Protein AF-A0A3P6A3J8-F1 (afdb_monomer)

Solvent-accessible surface area (backbone atoms only — not comparable to full-atom values): 5114 Å² total; per-residue (Å²): 140,89,84,82,69,68,68,63,60,57,56,55,59,54,56,60,61,58,60,68,65,72,65,83,75,68,75,82,76,66,78,77,62,73,56,56,64,38,83,92,41,60,46,44,95,88,42,35,46,69,50,31,21,53,50,22,41,73,72,69,25,66,36,26,37,57,44,47,93,79,79,51,85,80,78,62,42,19,26,28,22,35,63,114

Structure (mmCIF, N/CA/C/O backbone):
data_AF-A0A3P6A3J8-F1
#
_entry.id   AF-A0A3P6A3J8-F1
#
loop_
_atom_site.group_PDB
_atom_site.id
_atom_site.type_symbol
_atom_site.label_atom_id
_atom_site.label_alt_id
_atom_site.label_comp_id
_atom_site.label_asym_id
_atom_site.label_entity_id
_atom_site.label_seq_id
_atom_site.pdbx_PDB_ins_code
_atom_site.Cartn_x
_atom_site.Cartn_y
_atom_site.Cartn_z
_atom_site.occupancy
_atom_site.B_iso_or_equiv
_atom_site.auth_seq_id
_atom_site.auth_comp_id
_atom_site.auth_asym_id
_atom_site.auth_atom_id
_atom_site.pdbx_PD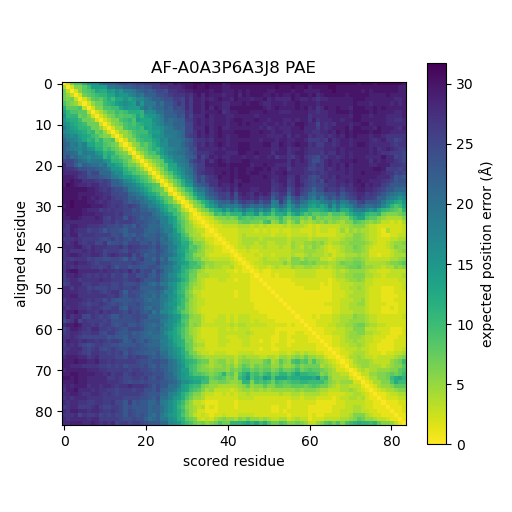B_model_num
ATOM 1 N N . MET A 1 1 ? -54.751 -7.035 51.888 1.00 56.03 1 MET A N 1
ATOM 2 C CA . MET A 1 1 ? -53.612 -7.703 51.214 1.00 56.03 1 MET A CA 1
ATOM 3 C C . MET A 1 1 ? -53.470 -7.113 49.823 1.00 56.03 1 MET A C 1
ATOM 5 O O . MET A 1 1 ? -54.339 -7.349 48.998 1.00 56.03 1 MET A O 1
ATOM 9 N N . GLY A 1 2 ? -52.453 -6.288 49.570 1.00 55.25 2 GLY A N 1
ATOM 10 C CA . GLY A 1 2 ? -52.359 -5.584 48.288 1.00 55.25 2 GLY A CA 1
ATOM 11 C C . GLY A 1 2 ? -51.106 -4.734 48.129 1.00 55.25 2 GLY A C 1
ATOM 12 O O . GLY A 1 2 ? -51.223 -3.548 47.870 1.00 55.25 2 GLY A O 1
ATOM 13 N N . SER A 1 3 ? -49.909 -5.299 48.305 1.00 53.44 3 SER A N 1
ATOM 14 C CA . SER A 1 3 ? -48.670 -4.586 47.938 1.00 53.44 3 SER A CA 1
ATOM 15 C C . SER A 1 3 ? -47.487 -5.517 47.634 1.00 53.44 3 SER A C 1
ATOM 17 O O . SER A 1 3 ? -46.343 -5.193 47.933 1.00 53.44 3 SER A O 1
ATOM 19 N N . SER A 1 4 ? -47.736 -6.692 47.045 1.00 54.38 4 SER A N 1
ATOM 20 C CA . SER A 1 4 ? -46.677 -7.695 46.793 1.00 54.38 4 SER A CA 1
ATOM 21 C C . SER A 1 4 ? -46.371 -7.927 45.311 1.00 54.38 4 SER A C 1
ATOM 23 O O . SER A 1 4 ? -45.591 -8.810 44.983 1.00 54.38 4 SER A O 1
ATOM 25 N N . LYS A 1 5 ? -46.975 -7.153 44.397 1.00 50.47 5 LYS A N 1
ATOM 26 C CA . LYS A 1 5 ? -46.851 -7.378 42.943 1.00 50.47 5 LYS A CA 1
ATOM 27 C C . LYS A 1 5 ? -45.916 -6.403 42.217 1.00 50.47 5 LYS A C 1
ATOM 29 O O . LYS A 1 5 ? -45.490 -6.703 41.110 1.00 50.47 5 LYS A O 1
ATOM 34 N N . LEU A 1 6 ? -45.572 -5.265 42.826 1.00 51.22 6 LEU A N 1
ATOM 35 C CA . LEU A 1 6 ? -44.762 -4.230 42.167 1.00 51.22 6 LEU A CA 1
ATOM 36 C C . LEU A 1 6 ? -43.251 -4.501 42.220 1.00 51.22 6 LEU A C 1
ATOM 38 O O . LEU A 1 6 ? -42.537 -4.111 41.303 1.00 51.22 6 LEU A O 1
ATOM 42 N N . PHE A 1 7 ? -42.760 -5.218 43.233 1.00 50.03 7 PHE A N 1
ATOM 43 C CA . PHE A 1 7 ? -41.321 -5.482 43.372 1.00 50.03 7 PHE A CA 1
ATOM 44 C C . PHE A 1 7 ? -40.776 -6.501 42.362 1.00 50.03 7 PHE A C 1
ATOM 46 O O . PHE A 1 7 ? -39.602 -6.441 42.010 1.00 50.03 7 PHE A O 1
ATOM 53 N N . VAL A 1 8 ? -41.623 -7.399 41.846 1.00 54.34 8 VAL A N 1
ATOM 54 C CA . VAL A 1 8 ? -41.208 -8.403 40.849 1.00 54.34 8 VAL A CA 1
ATOM 55 C C . VAL A 1 8 ? -40.954 -7.759 39.484 1.00 54.34 8 VAL A C 1
ATOM 57 O O . VAL A 1 8 ? -40.015 -8.142 38.792 1.00 54.34 8 VAL A O 1
ATOM 60 N N . ALA A 1 9 ? -41.734 -6.742 39.110 1.00 52.44 9 ALA A N 1
ATOM 61 C CA . ALA A 1 9 ? -41.587 -6.081 37.814 1.00 52.44 9 ALA A CA 1
ATOM 62 C C . ALA A 1 9 ? -40.266 -5.300 37.698 1.00 52.44 9 ALA A C 1
ATOM 64 O O . ALA A 1 9 ? -39.616 -5.340 36.656 1.00 52.44 9 ALA A O 1
ATOM 65 N N . PHE A 1 10 ? -39.827 -4.641 38.777 1.00 50.66 10 PHE A N 1
ATOM 66 C CA . PHE A 1 10 ? -38.579 -3.871 38.763 1.00 50.66 10 PHE A CA 1
ATOM 67 C C . PHE A 1 10 ? -37.328 -4.754 38.641 1.00 50.66 10 PHE A C 1
ATOM 69 O O . PHE A 1 10 ? -36.381 -4.370 37.958 1.00 50.66 10 PHE A O 1
ATOM 76 N N . ALA A 1 11 ? -37.325 -5.956 39.225 1.00 54.03 11 ALA A N 1
ATOM 77 C CA . ALA A 1 11 ? -36.178 -6.864 39.147 1.00 54.03 11 ALA A CA 1
ATOM 78 C C . ALA A 1 11 ? -35.907 -7.382 37.717 1.00 54.03 11 ALA A C 1
ATOM 80 O O . ALA A 1 11 ? -34.752 -7.603 37.348 1.00 54.03 11 ALA A O 1
ATOM 81 N N . ILE A 1 12 ? -36.955 -7.525 36.896 1.00 52.62 12 ILE A N 1
ATOM 82 C CA . ILE A 1 12 ? -36.855 -8.016 35.510 1.00 52.62 12 ILE A CA 1
ATOM 83 C C . ILE A 1 12 ? -36.209 -6.965 34.591 1.00 52.62 12 ILE A C 1
ATOM 85 O O . ILE A 1 12 ? -35.394 -7.302 33.734 1.00 52.62 12 ILE A O 1
ATOM 89 N N . VAL A 1 13 ? -36.507 -5.676 34.793 1.00 52.72 13 VAL A N 1
ATOM 90 C CA . VAL A 1 13 ? -35.896 -4.588 34.001 1.00 52.72 13 VAL A CA 1
ATOM 91 C C . VAL A 1 13 ? -34.394 -4.472 34.288 1.00 52.72 13 VAL A C 1
ATOM 93 O O . VAL A 1 13 ? -33.596 -4.217 33.383 1.00 52.72 13 VAL A O 1
ATOM 96 N N . ILE A 1 14 ? -33.984 -4.730 35.532 1.00 52.00 14 ILE A N 1
ATOM 97 C CA . ILE A 1 14 ? -32.573 -4.650 35.922 1.00 52.00 14 ILE A CA 1
ATOM 98 C C . ILE A 1 14 ? -31.773 -5.793 35.283 1.00 52.00 14 ILE A C 1
ATOM 100 O O . ILE A 1 14 ? -30.694 -5.537 34.763 1.00 52.00 14 ILE A O 1
ATOM 104 N N . THR A 1 15 ? -32.305 -7.019 35.213 1.00 51.56 15 THR A N 1
ATOM 105 C CA . THR A 1 15 ? -31.589 -8.173 34.622 1.00 51.56 15 THR A CA 1
ATOM 106 C C . THR A 1 15 ? -31.421 -8.091 33.098 1.00 51.56 15 THR A C 1
ATOM 108 O O . THR A 1 15 ? -30.404 -8.543 32.567 1.00 51.56 15 THR A O 1
ATOM 111 N N . LEU A 1 16 ? -32.354 -7.450 32.386 1.00 51.28 16 LEU A N 1
ATOM 112 C CA . LEU A 1 16 ? -32.215 -7.189 30.945 1.00 51.28 16 LEU A CA 1
ATOM 113 C C . LEU A 1 16 ? -31.123 -6.153 30.639 1.00 51.28 16 LEU A C 1
ATOM 115 O O . LEU A 1 16 ? -30.424 -6.278 29.636 1.00 51.28 16 LEU A O 1
ATOM 119 N N . SER A 1 17 ? -30.925 -5.177 31.527 1.00 49.75 17 SER A N 1
ATOM 120 C CA . SER A 1 17 ? -29.920 -4.117 31.356 1.00 49.75 17 SER A CA 1
ATOM 121 C C . SER A 1 17 ? -28.479 -4.627 31.505 1.00 49.75 17 SER A C 1
ATOM 123 O O . SER A 1 17 ? -27.579 -4.134 30.835 1.00 49.75 17 SER A O 1
ATOM 125 N N . ILE A 1 18 ? -28.251 -5.646 32.342 1.00 50.81 18 ILE A N 1
ATOM 126 C CA . ILE A 1 18 ? -26.914 -6.239 32.566 1.00 50.81 18 ILE A CA 1
ATOM 127 C C . ILE A 1 18 ? -26.514 -7.234 31.467 1.00 50.81 18 ILE A C 1
ATOM 129 O O . ILE A 1 18 ? -25.337 -7.549 31.318 1.00 50.81 18 ILE A O 1
ATOM 133 N N . SER A 1 19 ? -27.473 -7.720 30.672 1.00 46.75 19 SER A N 1
ATOM 134 C CA . SER A 1 19 ? -27.190 -8.664 29.581 1.00 46.75 19 SER A CA 1
ATOM 135 C C . SER A 1 19 ? -26.636 -7.979 28.325 1.00 46.75 19 SER A C 1
ATOM 137 O O . SER A 1 19 ? -26.107 -8.658 27.449 1.00 46.75 19 SER A O 1
ATOM 139 N N . TYR A 1 20 ? -26.712 -6.645 28.238 1.00 46.50 20 TYR A N 1
ATOM 140 C CA . TYR A 1 20 ? -26.094 -5.881 27.148 1.00 46.50 20 TYR A CA 1
ATOM 141 C C . TYR A 1 20 ? -24.610 -5.573 27.376 1.00 46.50 20 TYR A C 1
ATOM 143 O O . TYR A 1 20 ? -23.912 -5.251 26.419 1.00 46.50 20 TYR A O 1
ATOM 151 N N . ASP A 1 21 ? -24.106 -5.721 28.604 1.00 46.22 21 ASP A N 1
ATOM 152 C CA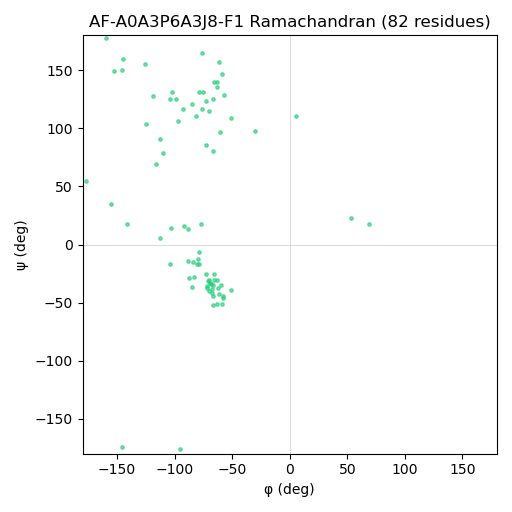 . ASP A 1 21 ? -22.689 -5.477 28.909 1.00 46.22 21 ASP A CA 1
ATOM 153 C C . ASP A 1 21 ? -21.821 -6.737 28.702 1.00 46.22 21 ASP A C 1
ATOM 155 O O . ASP A 1 21 ? -20.602 -6.674 28.557 1.00 46.22 21 ASP A O 1
ATOM 159 N N . HIS A 1 22 ? -22.458 -7.907 28.580 1.00 41.41 22 HIS A N 1
ATOM 160 C CA . HIS A 1 22 ? -21.789 -9.202 28.421 1.00 41.41 22 HIS A CA 1
ATOM 161 C C . HIS A 1 22 ? -21.568 -9.637 26.958 1.00 41.41 22 HIS A C 1
ATOM 163 O O . HIS A 1 22 ? -21.256 -10.799 26.696 1.00 41.41 22 HIS A O 1
ATOM 169 N N . LEU A 1 23 ? -21.687 -8.708 26.001 1.00 46.06 23 LEU A N 1
ATOM 170 C CA . LEU A 1 23 ? -21.214 -8.871 24.617 1.00 46.06 23 LEU A CA 1
ATOM 171 C C . LEU A 1 23 ? -19.903 -8.110 24.345 1.00 46.06 23 LEU A C 1
ATOM 173 O O . LEU A 1 23 ? -19.470 -8.022 23.202 1.00 46.06 23 LEU A O 1
ATOM 177 N N . SER A 1 24 ? -19.202 -7.649 25.385 1.00 46.62 24 SER A N 1
ATOM 178 C CA . SER A 1 24 ? -17.818 -7.146 25.286 1.00 46.62 24 SER A CA 1
ATOM 179 C C . SER A 1 24 ? -16.760 -8.262 25.176 1.00 46.62 24 SER A C 1
ATOM 181 O O . SER A 1 24 ? -15.579 -8.029 25.422 1.00 46.62 24 SER A O 1
ATOM 183 N N . GLY A 1 25 ? -17.159 -9.493 24.830 1.00 43.66 25 GLY A N 1
ATOM 184 C CA . GLY A 1 25 ? -16.314 -10.685 24.973 1.00 43.66 25 GLY A CA 1
ATOM 185 C C . GLY A 1 25 ? -16.399 -11.729 23.860 1.00 43.66 25 GLY A C 1
ATOM 186 O O . GLY A 1 25 ? -15.981 -12.860 24.088 1.00 43.66 25 GLY A O 1
ATOM 187 N N . ILE A 1 26 ? -16.915 -11.402 22.672 1.00 42.94 26 ILE A N 1
ATOM 188 C CA . ILE A 1 26 ? -16.773 -12.273 21.495 1.00 42.94 26 ILE A CA 1
ATOM 189 C C . ILE A 1 26 ? -16.141 -11.443 20.392 1.00 42.94 26 ILE A C 1
ATOM 191 O O . ILE A 1 26 ? -16.786 -10.572 19.81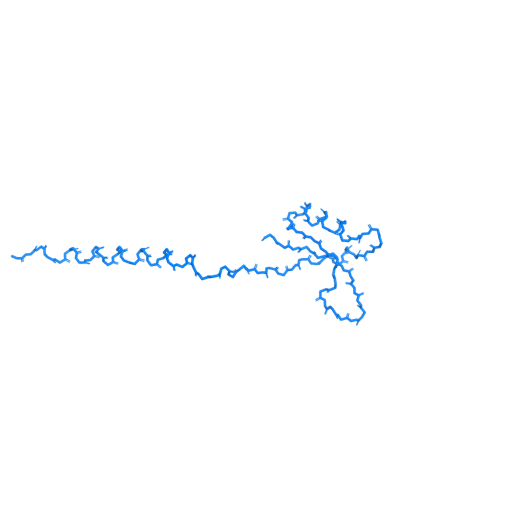9 1.00 42.94 26 ILE A O 1
ATOM 195 N N . GLY A 1 27 ? -14.845 -11.716 20.211 1.00 45.53 27 GLY A N 1
ATOM 196 C CA . GLY A 1 27 ? -13.920 -11.223 19.200 1.00 45.53 27 GLY A CA 1
ATOM 197 C C . GLY A 1 27 ? -14.486 -10.161 18.281 1.00 45.53 27 GLY A C 1
ATOM 198 O O . GLY A 1 27 ? -15.309 -10.464 17.423 1.00 45.53 27 GLY A O 1
ATOM 199 N N . THR A 1 28 ? -13.974 -8.943 18.445 1.00 43.53 28 THR A N 1
ATOM 200 C CA . THR A 1 28 ? -13.927 -7.917 17.409 1.00 43.53 28 THR A CA 1
ATOM 201 C C . THR A 1 28 ? -13.827 -8.583 16.039 1.00 43.53 28 THR A C 1
ATOM 203 O O . THR A 1 28 ? -12.736 -8.951 15.598 1.00 43.53 28 THR A O 1
ATOM 206 N N . ASN A 1 29 ? -14.961 -8.729 15.354 1.00 43.56 29 ASN A N 1
ATOM 207 C CA . ASN A 1 29 ? -14.970 -8.762 13.909 1.00 43.56 29 ASN A CA 1
ATOM 208 C C . ASN A 1 29 ? -14.539 -7.350 13.546 1.00 43.56 29 ASN A C 1
ATOM 210 O O . ASN A 1 29 ? -15.372 -6.468 13.348 1.00 43.56 29 ASN A O 1
ATOM 214 N N . ALA A 1 30 ? -13.226 -7.104 13.606 1.00 49.81 30 ALA A N 1
ATOM 215 C CA . ALA A 1 30 ? -12.632 -5.983 12.925 1.00 49.81 30 ALA A CA 1
ATOM 216 C C . ALA A 1 30 ? -13.177 -6.132 11.516 1.00 49.81 30 ALA A C 1
ATOM 218 O O . ALA A 1 30 ? -12.900 -7.130 10.851 1.00 49.81 30 ALA 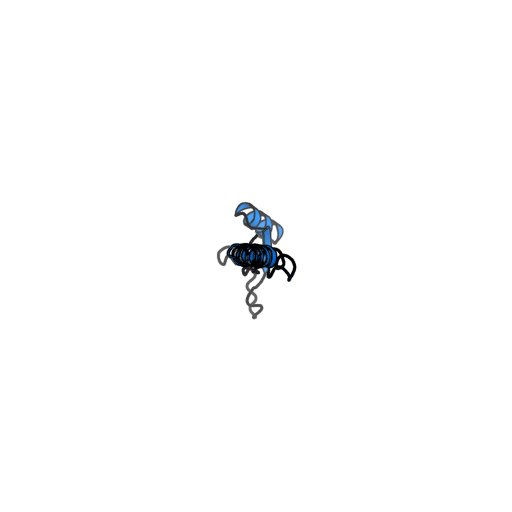A O 1
ATOM 219 N N . ILE A 1 31 ? -14.083 -5.237 11.136 1.00 49.41 31 ILE A N 1
ATOM 220 C CA . ILE A 1 31 ? -14.536 -5.149 9.764 1.00 49.41 31 ILE A CA 1
ATOM 221 C C . ILE A 1 31 ? -13.244 -4.838 9.023 1.00 49.41 31 ILE A C 1
ATOM 223 O O . ILE A 1 31 ? -12.757 -3.711 9.076 1.00 49.41 31 ILE A O 1
ATOM 227 N N . VAL A 1 32 ? -12.613 -5.872 8.462 1.00 57.62 32 VAL A N 1
ATOM 228 C CA . VAL A 1 32 ? -11.411 -5.722 7.655 1.00 57.62 32 VAL A CA 1
ATOM 229 C C . VAL A 1 32 ? -11.924 -5.108 6.372 1.00 57.62 32 VAL A C 1
ATOM 231 O O . VAL A 1 32 ? -12.325 -5.804 5.441 1.00 57.62 32 VAL A O 1
ATOM 234 N N . LEU A 1 33 ? -12.035 -3.783 6.389 1.00 69.00 33 LEU A N 1
ATOM 235 C CA . LEU A 1 33 ? -12.312 -3.019 5.196 1.00 69.00 33 LEU A CA 1
ATOM 236 C C . LEU A 1 33 ? -11.196 -3.368 4.201 1.00 69.00 33 LEU A C 1
ATOM 238 O O . LEU A 1 33 ? -10.018 -3.360 4.586 1.00 69.00 33 LEU A O 1
ATOM 242 N N . PRO A 1 34 ? -11.547 -3.759 2.965 1.00 72.69 34 PRO A N 1
ATOM 243 C CA . PRO A 1 34 ? -10.544 -4.089 1.971 1.00 72.69 34 PRO A CA 1
ATOM 244 C C . PRO A 1 34 ? -9.640 -2.870 1.746 1.00 72.69 34 PRO A C 1
ATOM 246 O O . PRO A 1 34 ? -10.106 -1.735 1.862 1.00 72.69 34 PRO A O 1
ATOM 249 N N . PRO A 1 35 ? -8.350 -3.082 1.453 1.00 80.50 35 PRO A N 1
ATOM 250 C CA . PRO A 1 35 ? -7.445 -1.980 1.187 1.00 80.50 35 PRO A CA 1
ATOM 251 C C . PRO A 1 35 ? -7.871 -1.208 -0.063 1.00 80.50 35 PRO A C 1
ATOM 253 O O . PRO A 1 35 ? -8.235 -1.795 -1.084 1.00 80.50 35 PRO A O 1
ATOM 256 N N . ASP A 1 36 ? -7.759 0.114 0.001 1.00 89.81 36 ASP A N 1
ATOM 257 C CA . ASP A 1 36 ? -8.030 0.997 -1.127 1.00 89.81 36 ASP A CA 1
ATOM 258 C C . ASP A 1 36 ? -6.808 1.042 -2.048 1.00 89.81 36 ASP A C 1
ATOM 260 O O . ASP A 1 36 ? -5.752 1.569 -1.686 1.00 89.81 36 ASP A O 1
ATOM 264 N N . CYS A 1 37 ? -6.935 0.461 -3.242 1.00 90.56 37 CYS A N 1
ATOM 265 C CA . CYS A 1 37 ? -5.860 0.382 -4.230 1.00 90.56 37 CYS A CA 1
ATOM 266 C C . CYS A 1 37 ? -5.985 1.462 -5.313 1.00 90.56 37 CYS A C 1
ATOM 268 O O . CYS A 1 37 ? -6.988 1.542 -6.022 1.00 90.56 37 CYS A O 1
ATOM 270 N N . PHE A 1 38 ? -4.922 2.243 -5.501 1.00 89.19 38 PHE A N 1
ATOM 271 C CA . PHE A 1 38 ? -4.881 3.384 -6.416 1.00 89.19 38 PHE A CA 1
ATOM 272 C C . PHE A 1 38 ? -4.250 2.999 -7.757 1.00 89.19 38 PHE A C 1
ATOM 274 O O . PHE A 1 38 ? -3.031 2.852 -7.868 1.00 89.19 38 PHE A O 1
ATOM 281 N N . ASN A 1 39 ? -5.072 2.871 -8.801 1.00 86.38 39 ASN A N 1
ATOM 282 C CA . ASN A 1 39 ? -4.602 2.541 -10.154 1.00 86.38 39 ASN A CA 1
ATOM 283 C C . ASN A 1 39 ? -3.719 3.642 -10.775 1.00 86.38 39 ASN A C 1
ATOM 285 O O . ASN A 1 39 ? -2.873 3.342 -11.613 1.00 86.38 3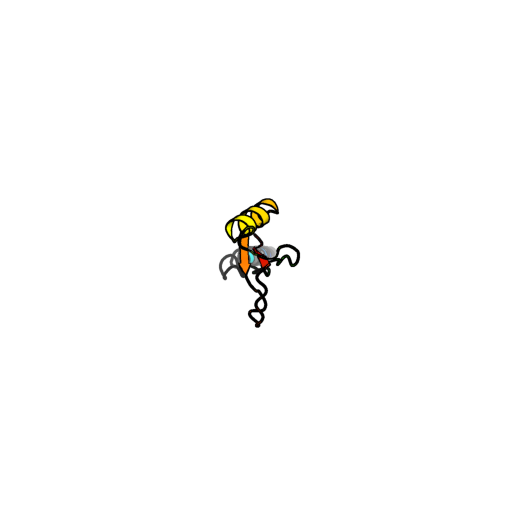9 ASN A O 1
ATOM 289 N N . ASP A 1 40 ? -3.870 4.902 -10.351 1.00 86.81 40 ASP A N 1
ATOM 290 C CA . ASP A 1 40 ? -3.039 6.032 -10.794 1.00 86.81 40 ASP A CA 1
ATOM 291 C C . ASP A 1 40 ? -1.660 6.088 -10.107 1.00 86.81 40 ASP A C 1
ATOM 293 O O . ASP A 1 40 ? -0.810 6.901 -10.481 1.00 86.81 40 ASP A O 1
ATOM 297 N N . LYS A 1 41 ? -1.421 5.213 -9.120 1.00 86.38 41 LYS A N 1
ATOM 298 C CA . LYS A 1 41 ? -0.152 5.075 -8.394 1.00 86.38 41 LYS A CA 1
ATOM 299 C C . LYS A 1 41 ? 0.474 3.700 -8.644 1.00 86.38 41 LYS A C 1
ATOM 301 O O . LYS A 1 41 ? 0.535 2.879 -7.720 1.00 86.38 41 LYS A O 1
ATOM 306 N N . PRO A 1 42 ? 0.959 3.434 -9.873 1.00 90.12 42 PRO A N 1
ATOM 307 C CA . PRO A 1 42 ? 1.726 2.230 -10.140 1.00 90.12 42 PRO A CA 1
ATOM 308 C C . PRO A 1 42 ? 3.015 2.261 -9.322 1.00 90.12 42 PRO A C 1
ATOM 310 O O . PRO A 1 42 ? 3.713 3.278 -9.251 1.00 90.12 42 PRO A O 1
ATOM 313 N N . CYS A 1 43 ? 3.333 1.133 -8.708 1.00 91.69 43 CYS A N 1
ATOM 314 C CA . CYS A 1 43 ? 4.566 0.995 -7.966 1.00 91.69 43 CYS A CA 1
ATOM 315 C C . CYS A 1 43 ? 5.733 0.759 -8.919 1.00 91.69 43 CYS A C 1
ATOM 317 O O . CYS A 1 43 ? 5.674 -0.073 -9.822 1.00 91.69 43 CYS A O 1
ATOM 319 N N . ASN A 1 44 ? 6.806 1.516 -8.721 1.00 90.62 44 ASN A N 1
ATOM 320 C CA . ASN A 1 44 ? 8.023 1.426 -9.515 1.00 90.62 44 ASN A CA 1
ATOM 321 C C . ASN A 1 44 ? 9.251 1.710 -8.634 1.00 90.62 44 ASN A C 1
ATOM 323 O O . ASN A 1 44 ? 9.140 1.862 -7.418 1.00 90.62 44 ASN A O 1
ATOM 327 N N . ILE A 1 45 ? 10.440 1.781 -9.238 1.00 87.00 45 ILE A N 1
ATOM 328 C CA . ILE A 1 45 ? 11.699 2.002 -8.504 1.00 87.00 45 ILE A CA 1
ATOM 329 C C . ILE A 1 45 ? 11.669 3.331 -7.723 1.00 87.00 45 ILE A C 1
ATOM 331 O O . ILE A 1 45 ? 12.207 3.420 -6.621 1.00 87.00 45 ILE A O 1
ATOM 335 N N . THR A 1 46 ? 11.010 4.355 -8.268 1.00 88.19 46 THR A N 1
ATOM 336 C CA . THR A 1 46 ? 10.891 5.692 -7.670 1.00 88.19 46 THR A CA 1
ATOM 337 C C . THR A 1 46 ? 9.742 5.784 -6.660 1.00 88.19 46 THR A C 1
ATOM 339 O O . THR A 1 46 ? 9.866 6.457 -5.638 1.00 88.19 46 THR A O 1
ATOM 342 N N . PHE A 1 47 ? 8.628 5.102 -6.925 1.00 90.31 47 PHE A N 1
ATOM 343 C CA . PHE A 1 47 ? 7.435 5.033 -6.090 1.00 90.31 47 PHE A CA 1
ATOM 344 C C . PHE A 1 47 ? 7.311 3.626 -5.498 1.00 90.31 47 PHE A C 1
ATOM 346 O O . PHE A 1 47 ? 6.584 2.767 -5.994 1.00 90.31 47 PHE A O 1
ATOM 353 N N . ASN A 1 48 ? 8.096 3.393 -4.450 1.00 92.75 48 ASN A N 1
ATOM 354 C CA . ASN A 1 48 ? 8.207 2.109 -3.767 1.00 92.75 48 ASN A CA 1
ATOM 355 C C . ASN A 1 48 ? 7.277 2.025 -2.537 1.00 92.75 48 ASN A C 1
ATOM 357 O O . ASN A 1 48 ? 6.536 2.961 -2.224 1.00 92.75 48 ASN A O 1
ATOM 361 N N . ASN A 1 49 ? 7.367 0.924 -1.783 1.00 94.50 49 ASN A N 1
ATOM 362 C CA . ASN A 1 49 ? 6.604 0.713 -0.545 1.00 94.50 49 ASN A CA 1
ATOM 363 C C . ASN A 1 49 ? 6.713 1.873 0.454 1.00 94.50 49 ASN A C 1
ATOM 365 O O . ASN A 1 49 ? 5.724 2.237 1.082 1.00 94.50 49 ASN A O 1
ATOM 369 N N . GLN A 1 50 ? 7.892 2.482 0.599 1.00 95.75 50 GLN A N 1
ATOM 370 C CA . GLN A 1 50 ? 8.086 3.598 1.523 1.00 95.75 50 GLN A CA 1
ATOM 371 C C . GLN A 1 50 ? 7.314 4.843 1.067 1.00 95.75 50 GLN A C 1
ATOM 373 O O . GLN A 1 50 ? 6.694 5.518 1.893 1.00 95.75 50 GLN A O 1
ATOM 378 N N . ALA A 1 51 ? 7.326 5.135 -0.237 1.00 95.06 51 ALA A N 1
ATOM 379 C CA . ALA A 1 51 ? 6.567 6.238 -0.819 1.00 95.06 51 ALA A CA 1
ATOM 380 C C . ALA A 1 51 ? 5.052 5.995 -0.722 1.00 95.06 51 ALA A C 1
ATOM 382 O O . ALA A 1 51 ? 4.322 6.888 -0.287 1.00 95.06 51 ALA A O 1
ATOM 383 N N . CYS A 1 52 ? 4.601 4.775 -1.032 1.00 95.19 52 CYS A N 1
ATOM 384 C CA . CYS A 1 52 ? 3.209 4.351 -0.888 1.00 95.19 52 CYS A CA 1
ATOM 385 C C . CYS A 1 52 ? 2.727 4.486 0.565 1.00 95.19 52 CYS A C 1
ATOM 387 O O . CYS A 1 52 ? 1.753 5.187 0.828 1.00 95.19 52 CYS A O 1
ATOM 389 N N . ASN A 1 53 ? 3.469 3.940 1.534 1.00 96.12 53 ASN A N 1
ATOM 390 C CA . ASN A 1 53 ? 3.141 4.065 2.953 1.00 96.12 53 ASN A CA 1
ATOM 391 C C . ASN A 1 53 ? 3.058 5.533 3.405 1.00 96.12 53 ASN A C 1
ATOM 393 O O . ASN A 1 53 ? 2.123 5.926 4.102 1.00 96.12 53 ASN A O 1
ATOM 397 N N . LYS A 1 54 ? 4.014 6.375 2.984 1.00 96.88 54 LYS A N 1
ATOM 398 C CA . LYS A 1 54 ? 4.006 7.810 3.304 1.00 96.88 54 LYS A CA 1
ATOM 399 C C . LYS A 1 54 ? 2.770 8.512 2.729 1.00 96.88 54 LYS A C 1
ATOM 401 O O . LYS A 1 54 ? 2.168 9.323 3.430 1.00 96.88 54 LYS A O 1
ATOM 406 N N . MET A 1 55 ? 2.384 8.193 1.492 1.00 95.00 55 MET A N 1
ATOM 407 C CA . MET A 1 55 ? 1.169 8.709 0.856 1.00 95.00 55 MET A CA 1
ATOM 408 C C . MET A 1 55 ? -0.090 8.257 1.607 1.00 95.00 55 MET A C 1
ATOM 410 O O . MET A 1 55 ? -0.892 9.102 1.997 1.00 95.00 55 MET A O 1
ATOM 414 N N . CYS A 1 56 ? -0.236 6.958 1.875 1.00 95.38 56 CYS A N 1
ATOM 415 C CA . CYS A 1 56 ? -1.383 6.397 2.591 1.00 95.38 56 CYS A CA 1
ATOM 416 C C . CYS A 1 56 ? -1.544 7.019 3.984 1.00 95.38 56 CYS A C 1
ATOM 418 O O . CYS A 1 56 ? -2.627 7.492 4.331 1.00 95.38 56 CYS A O 1
ATOM 420 N N . ARG A 1 57 ? -0.455 7.136 4.754 1.00 94.88 57 ARG A N 1
ATOM 421 C CA . ARG A 1 57 ? -0.482 7.824 6.055 1.00 94.88 57 ARG A CA 1
ATOM 422 C C . ARG A 1 57 ? -0.852 9.304 5.928 1.00 94.88 57 ARG A C 1
ATOM 424 O O . ARG A 1 57 ? -1.586 9.810 6.773 1.00 94.88 57 ARG A O 1
ATOM 431 N N . GLY A 1 58 ? -0.392 9.985 4.874 1.00 95.69 58 GLY A N 1
ATOM 432 C CA . GLY A 1 58 ? -0.785 11.364 4.557 1.00 95.69 58 GLY A CA 1
ATOM 433 C C . GLY A 1 58 ? -2.278 11.515 4.240 1.00 95.69 58 GLY A C 1
ATOM 434 O O . GLY A 1 58 ? -2.873 12.535 4.568 1.00 95.69 58 GLY A O 1
ATOM 435 N N . MET A 1 59 ? -2.899 10.473 3.684 1.00 93.00 59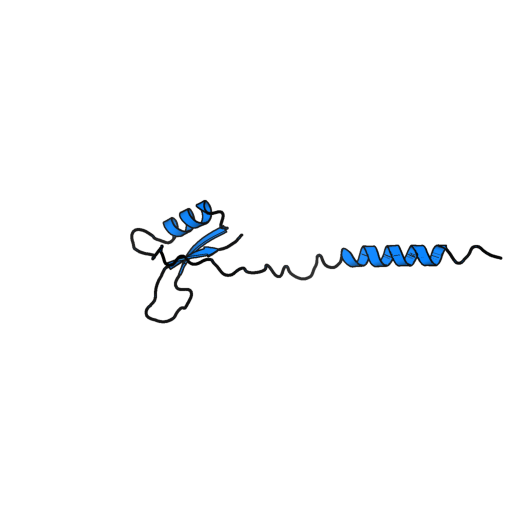 MET A N 1
ATOM 436 C CA . MET A 1 59 ? -4.342 10.379 3.431 1.00 93.00 59 MET A CA 1
ATOM 437 C C . MET A 1 59 ? -5.133 9.801 4.618 1.00 93.00 59 MET A C 1
ATOM 439 O O . MET A 1 59 ? -6.299 9.458 4.469 1.00 93.00 59 MET A O 1
ATOM 443 N N . SER A 1 60 ? -4.531 9.708 5.810 1.00 92.88 60 SER A N 1
ATOM 444 C CA . SER A 1 60 ? -5.157 9.184 7.035 1.00 92.88 60 SER A CA 1
ATOM 445 C C . SER A 1 60 ? -5.458 7.679 7.069 1.00 92.88 60 SER A C 1
ATOM 447 O O . SER A 1 60 ? -6.185 7.250 7.967 1.00 92.88 60 SER A O 1
ATOM 449 N N . TYR A 1 61 ? -4.848 6.876 6.199 1.00 93.19 61 TYR A N 1
ATOM 450 C CA . TYR A 1 61 ? -4.827 5.413 6.320 1.00 93.19 61 TYR A CA 1
ATOM 451 C C . TYR A 1 61 ? -3.834 4.955 7.401 1.00 93.19 61 TYR A C 1
ATOM 453 O O . TYR A 1 61 ? -2.989 5.733 7.859 1.00 93.19 61 TYR A O 1
ATOM 461 N N . LYS A 1 62 ? -3.940 3.693 7.830 1.00 92.94 62 LYS A N 1
ATOM 462 C CA . LYS A 1 62 ? -3.042 3.087 8.824 1.00 92.94 62 LYS A CA 1
ATOM 463 C C . LYS A 1 62 ? -1.625 2.945 8.268 1.00 92.94 62 LYS A C 1
ATOM 465 O O . LYS A 1 62 ? -0.660 3.412 8.875 1.00 92.94 62 LYS A O 1
ATOM 470 N N . ASP A 1 63 ? -1.533 2.338 7.094 1.00 94.75 63 ASP A N 1
ATOM 471 C CA . ASP A 1 63 ? -0.306 2.073 6.358 1.00 94.75 63 ASP A CA 1
ATOM 472 C C . ASP A 1 63 ? -0.626 1.839 4.876 1.00 94.75 63 ASP A C 1
ATOM 474 O O . ASP A 1 63 ? -1.784 1.903 4.456 1.00 94.75 63 ASP A O 1
ATOM 478 N N . GLY A 1 64 ? 0.409 1.629 4.071 1.00 94.50 64 GLY A N 1
ATOM 479 C CA . GLY A 1 64 ? 0.258 1.320 2.659 1.00 94.50 64 GLY A CA 1
ATOM 480 C C . GLY A 1 64 ? 1.410 0.503 2.120 1.00 94.50 64 GLY A C 1
ATOM 481 O O . GLY A 1 64 ? 2.550 0.641 2.572 1.00 94.50 64 GLY A O 1
ATOM 482 N N . LEU A 1 65 ? 1.109 -0.326 1.129 1.00 95.19 65 LEU A N 1
ATOM 483 C CA . LEU A 1 65 ? 2.076 -1.199 0.486 1.00 95.19 65 LEU A CA 1
ATOM 484 C C . LEU A 1 65 ? 1.764 -1.365 -1.000 1.00 95.19 65 LEU A C 1
ATOM 486 O O . LEU A 1 65 ? 0.617 -1.298 -1.436 1.00 95.19 65 LEU A O 1
ATOM 490 N N . CYS A 1 66 ? 2.812 -1.584 -1.782 1.00 93.69 66 CYS A N 1
ATOM 491 C CA . CYS A 1 66 ? 2.701 -1.985 -3.170 1.00 93.69 66 CYS A CA 1
ATOM 492 C C . CYS A 1 66 ? 2.333 -3.459 -3.226 1.00 93.69 66 CYS A C 1
ATOM 494 O O . CYS A 1 66 ? 3.115 -4.305 -2.794 1.00 93.69 66 CYS A O 1
ATOM 496 N N . THR A 1 67 ? 1.166 -3.762 -3.777 1.00 91.31 67 THR A N 1
ATOM 497 C CA . THR A 1 67 ? 0.737 -5.135 -4.037 1.00 91.31 67 THR A CA 1
ATOM 498 C C . THR A 1 67 ? -0.067 -5.189 -5.319 1.00 91.31 67 THR A C 1
ATOM 500 O O . THR A 1 67 ? -0.592 -4.185 -5.802 1.00 91.31 67 THR A O 1
ATOM 503 N N . ASP A 1 68 ? -0.154 -6.385 -5.869 1.00 87.00 68 ASP A N 1
ATOM 504 C CA . ASP A 1 68 ? -1.183 -6.727 -6.828 1.00 87.00 68 ASP A CA 1
ATOM 505 C C . ASP A 1 68 ? -2.359 -7.339 -6.044 1.00 87.00 68 ASP A C 1
ATOM 507 O O . ASP A 1 68 ? -2.153 -8.341 -5.356 1.00 87.00 68 ASP A O 1
ATOM 511 N N . PRO A 1 69 ? -3.557 -6.731 -6.039 1.00 77.00 69 PRO A N 1
ATOM 512 C CA . PRO A 1 69 ? -4.701 -7.288 -5.317 1.00 77.00 69 PRO A CA 1
ATOM 513 C C . PRO A 1 69 ? -5.385 -8.438 -6.069 1.00 77.00 69 PRO A C 1
ATOM 515 O O . PRO A 1 69 ? -6.157 -9.174 -5.465 1.00 77.00 69 PRO A O 1
ATOM 518 N N . GLU A 1 70 ? -5.136 -8.586 -7.369 1.00 82.56 70 GLU A 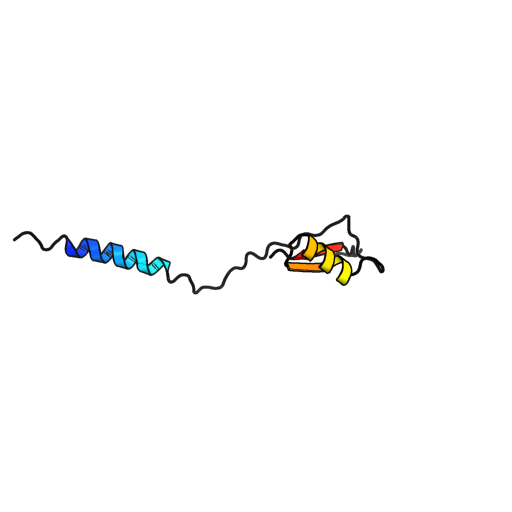N 1
ATOM 519 C CA . GLU A 1 70 ? -5.715 -9.644 -8.195 1.00 82.56 70 GLU A CA 1
ATOM 520 C C . GLU A 1 70 ? -4.831 -10.901 -8.130 1.00 82.56 70 GLU A C 1
ATOM 522 O O . GLU A 1 70 ? -5.340 -12.016 -8.189 1.00 82.56 70 GLU A O 1
ATOM 527 N N . LEU A 1 71 ? -3.518 -10.740 -7.921 1.00 80.19 71 LEU A N 1
ATOM 528 C CA . LEU A 1 71 ? -2.503 -11.800 -7.932 1.00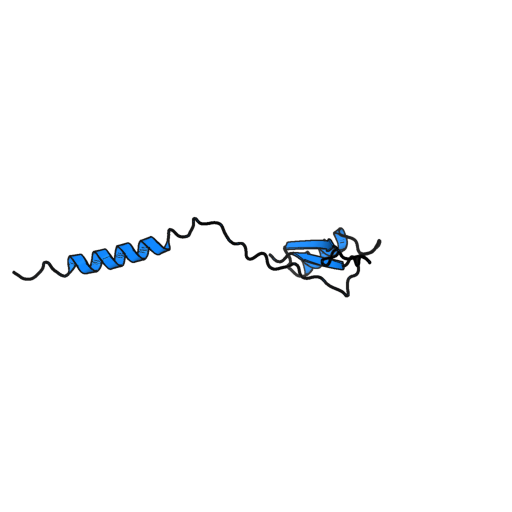 80.19 71 LEU A CA 1
ATOM 529 C C . LEU A 1 71 ? -2.547 -12.641 -9.224 1.00 80.19 71 LEU A C 1
ATOM 531 O O . LEU A 1 71 ? -2.070 -13.777 -9.248 1.00 80.19 71 LEU A O 1
ATOM 535 N N . ILE A 1 72 ? -3.097 -12.076 -10.306 1.00 79.00 72 ILE A N 1
ATOM 536 C CA . ILE A 1 72 ? -3.231 -12.723 -11.613 1.00 79.00 72 ILE A CA 1
ATOM 537 C C . ILE A 1 72 ? -2.167 -12.146 -12.552 1.00 79.00 72 ILE A C 1
ATOM 539 O O . ILE A 1 72 ? -2.112 -10.933 -12.739 1.00 79.00 72 ILE A O 1
ATOM 543 N N . PRO A 1 73 ? -1.322 -12.979 -13.181 1.00 81.50 73 PRO A N 1
ATOM 544 C CA . PRO A 1 73 ? -0.392 -12.499 -14.192 1.00 81.50 73 PRO A CA 1
ATOM 545 C C . PRO A 1 73 ? -1.143 -11.969 -15.434 1.00 81.50 73 PRO A C 1
ATOM 547 O O . PRO A 1 73 ? -2.088 -12.615 -15.891 1.00 81.50 73 PRO A O 1
ATOM 550 N N . PRO A 1 74 ? -0.700 -10.851 -16.043 1.00 79.56 74 PRO A N 1
ATOM 551 C CA . PRO A 1 74 ? 0.494 -10.073 -15.705 1.00 79.56 74 PRO A CA 1
ATOM 552 C C . PRO A 1 74 ? 0.312 -9.220 -14.441 1.00 79.56 74 PRO A C 1
ATOM 554 O O . PRO A 1 74 ? -0.648 -8.468 -14.330 1.00 79.56 74 PRO A O 1
ATOM 557 N N . TYR A 1 75 ? 1.281 -9.302 -13.521 1.00 81.06 75 TYR A N 1
ATOM 558 C CA . TYR A 1 75 ? 1.210 -8.586 -12.248 1.00 81.06 75 TYR A CA 1
ATOM 559 C C . TYR A 1 75 ? 1.284 -7.069 -12.449 1.00 81.06 75 TYR A C 1
ATOM 561 O O . TYR A 1 75 ? 2.256 -6.546 -13.002 1.00 81.06 75 TYR A O 1
ATOM 569 N N . PHE A 1 76 ? 0.293 -6.362 -11.926 1.00 85.88 76 PHE A N 1
ATOM 570 C CA . PHE A 1 76 ? 0.199 -4.919 -11.868 1.00 85.88 76 PHE A CA 1
ATOM 571 C C . PHE A 1 76 ? 0.295 -4.430 -10.419 1.00 85.88 76 PHE A C 1
ATOM 573 O O . PHE A 1 76 ? -0.689 -4.279 -9.692 1.00 85.88 76 PHE A O 1
ATOM 580 N N . TRP A 1 77 ? 1.528 -4.146 -10.004 1.00 89.62 77 TRP A N 1
ATOM 581 C CA . TRP A 1 77 ? 1.821 -3.635 -8.671 1.00 89.62 77 TRP A CA 1
ATOM 582 C C . TRP A 1 77 ? 1.323 -2.197 -8.533 1.00 89.62 77 TRP A C 1
ATOM 584 O O . TRP A 1 77 ? 1.846 -1.279 -9.169 1.00 89.62 77 TRP A O 1
ATOM 594 N N . ARG A 1 78 ? 0.340 -1.994 -7.660 1.00 92.44 78 ARG A N 1
ATOM 595 C CA . ARG A 1 78 ? -0.241 -0.686 -7.349 1.00 92.44 78 ARG A CA 1
ATOM 596 C C . ARG A 1 78 ? -0.188 -0.416 -5.854 1.00 92.44 78 ARG A C 1
ATOM 598 O O . ARG A 1 78 ? -0.084 -1.333 -5.042 1.00 92.44 78 ARG A O 1
ATOM 605 N N . CYS A 1 79 ? -0.200 0.858 -5.485 1.00 94.44 79 CYS A N 1
ATOM 606 C CA . CYS A 1 79 ? -0.224 1.241 -4.080 1.00 94.44 79 CYS A CA 1
ATOM 607 C C . CYS A 1 79 ? -1.608 0.966 -3.489 1.00 94.44 79 CYS A C 1
ATOM 609 O O . CYS A 1 79 ? -2.605 1.485 -3.989 1.00 94.44 79 CYS A O 1
ATOM 611 N N . CYS A 1 80 ? -1.655 0.167 -2.427 1.00 94.00 80 CYS A N 1
ATOM 612 C CA . CYS A 1 80 ? -2.866 -0.159 -1.690 1.00 94.00 80 CYS A CA 1
ATOM 613 C C . CYS A 1 80 ? -2.734 0.323 -0.244 1.00 94.00 80 CYS A C 1
ATOM 615 O O . CYS A 1 80 ? -1.740 0.031 0.426 1.00 94.00 80 CYS A O 1
ATOM 617 N N . CYS A 1 81 ? -3.723 1.081 0.223 1.00 93.94 81 CYS A N 1
ATOM 618 C CA . CYS A 1 81 ? -3.743 1.668 1.554 1.00 93.94 81 CYS A CA 1
ATOM 619 C C . CYS A 1 81 ? -4.667 0.883 2.486 1.00 93.94 81 CYS A C 1
ATOM 621 O O . CYS A 1 81 ? -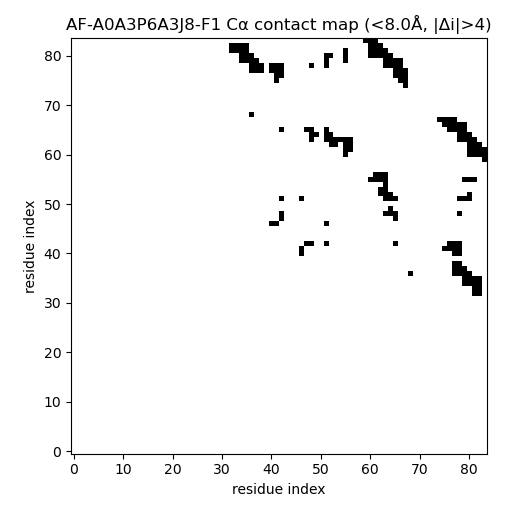5.824 0.631 2.158 1.00 93.94 81 CYS A O 1
ATOM 623 N N . ASN A 1 82 ? -4.170 0.544 3.673 1.00 91.44 82 ASN A N 1
ATOM 624 C CA . ASN A 1 82 ? -4.942 -0.166 4.683 1.00 91.44 82 ASN A CA 1
ATOM 625 C C . ASN A 1 82 ? -5.777 0.824 5.514 1.00 91.44 82 ASN A C 1
ATOM 627 O O . ASN A 1 82 ? -5.201 1.726 6.139 1.00 91.44 82 ASN A O 1
ATOM 631 N N . PRO A 1 83 ? -7.113 0.691 5.541 1.00 88.19 83 PRO A N 1
ATOM 632 C CA . PRO A 1 83 ? -7.972 1.521 6.383 1.00 88.19 83 PRO A CA 1
ATOM 633 C C . PRO A 1 83 ? -7.646 1.339 7.877 1.00 88.19 83 PRO A C 1
ATOM 635 O O . PRO A 1 83 ? -7.013 0.360 8.280 1.00 88.19 83 PRO A O 1
ATOM 638 N N . LYS A 1 84 ? -8.005 2.345 8.683 1.00 81.75 84 LYS A N 1
ATOM 639 C CA . LYS A 1 84 ? -7.753 2.371 10.134 1.00 81.75 84 LYS A CA 1
ATOM 640 C C . LYS A 1 84 ? -8.661 1.428 10.907 1.00 81.75 84 LYS A C 1
ATOM 642 O O . LYS A 1 84 ? -9.849 1.338 10.538 1.00 81.75 84 LYS A O 1
#

Nearest PDB structures (foldseek):
  6ohx-assembly1_A  TM=7.850E-01  e=1.214E+00  Hottentotta jayakari

Organism: Brassica campestris (NCBI:txid3711)

Radius of gyration: 25.91 Å; Cα contacts (8 Å, |Δi|>4): 99; chains: 1; bounding box: 65×24×67 Å

Secondary structure (DSSP, 8-state):
---SSHHHHHHHHHHHHHTTGGGTTS------PPPEEEEEEE--SSS-HHHHHHHHHHTT-SEEEEE-SS-PSSP--EEEEEP-

Sequence (84 aa):
MGSSKLFVAFAIVITLSISYDHLSGIGTNAIVLPPDCFNDKPCNITFNNQACNKMCRGMSYKDGLCTDPELIPPYFWRCCCNPK

pLDDT: mean 74.17, std 19.96, range [41.41, 96.88]

Foldseek 3Di:
DDDDPVVVVVVVVVVVVVVVVVVVPDDPPVVQDFWDWDPVAFDDPVCALVNLQVVLVVVVFPGKHFAQPVPDPVGTTTITTGHD

Mean predicted aligned error: 15.39 Å

InterPro domains:
  IPR056373 Defensin-like domain [PF24552] (35-83)